Protein AF-A0A969F1L5-F1 (afdb_monomer_lite)

Structure (mmCIF, N/CA/C/O backbone):
data_AF-A0A969F1L5-F1
#
_entry.id   AF-A0A969F1L5-F1
#
loop_
_atom_site.group_PDB
_atom_site.id
_atom_site.type_symbol
_atom_site.label_atom_id
_atom_site.label_alt_id
_atom_site.label_comp_id
_atom_site.label_asym_id
_atom_site.label_entity_id
_atom_site.label_seq_id
_atom_site.pdbx_PDB_ins_code
_atom_site.Cartn_x
_atom_site.Cartn_y
_atom_site.Cartn_z
_atom_site.occupancy
_atom_site.B_iso_or_equiv
_atom_site.auth_seq_id
_atom_site.auth_comp_id
_atom_site.auth_asym_id
_atom_site.auth_atom_id
_atom_site.pdbx_PDB_model_num
ATOM 1 N N . MET A 1 1 ? -19.516 15.498 18.293 1.00 45.25 1 MET A N 1
ATOM 2 C CA . MET A 1 1 ? -18.128 15.027 18.125 1.00 45.25 1 MET A CA 1
ATOM 3 C C . MET A 1 1 ? -18.196 14.013 17.000 1.00 45.25 1 MET A C 1
ATOM 5 O O . MET A 1 1 ? -18.858 13.005 17.188 1.00 45.25 1 MET A O 1
ATOM 9 N N . ASN A 1 2 ? -17.719 14.339 15.797 1.00 54.16 2 ASN A N 1
ATOM 10 C CA . ASN A 1 2 ? -17.831 13.412 14.667 1.00 54.16 2 ASN A CA 1
ATOM 11 C C . ASN A 1 2 ? -16.766 12.328 14.851 1.00 54.16 2 ASN A C 1
ATOM 13 O O . ASN A 1 2 ? -15.586 12.603 14.645 1.00 54.16 2 ASN A O 1
ATOM 17 N N . GLU A 1 3 ? -17.162 11.136 15.290 1.00 68.88 3 GLU A N 1
ATOM 18 C CA . GLU A 1 3 ? -16.272 9.975 15.298 1.00 68.88 3 GLU A CA 1
ATOM 19 C C . GLU A 1 3 ? -16.030 9.550 13.847 1.00 68.88 3 GLU A C 1
ATOM 21 O O . GLU A 1 3 ? -16.947 9.120 13.148 1.00 68.88 3 GLU A O 1
ATOM 26 N N . GLN A 1 4 ? -14.801 9.737 13.366 1.00 78.00 4 GLN A N 1
ATOM 27 C CA . GLN A 1 4 ? -14.390 9.206 12.071 1.00 78.00 4 GLN A CA 1
ATOM 28 C C . GLN A 1 4 ? -14.261 7.685 12.181 1.00 78.00 4 GLN A C 1
ATOM 30 O O . GLN A 1 4 ? -13.605 7.169 13.084 1.00 78.00 4 GLN A O 1
ATOM 35 N N . THR A 1 5 ? -14.880 6.965 11.250 1.00 91.56 5 THR A N 1
ATOM 36 C CA . THR A 1 5 ? -14.738 5.508 11.128 1.00 91.56 5 THR A CA 1
ATOM 37 C C . THR A 1 5 ? -13.307 5.136 10.730 1.00 91.56 5 THR A C 1
ATOM 39 O O . THR A 1 5 ? -12.614 5.923 10.083 1.00 91.56 5 THR A O 1
ATOM 42 N N . HIS A 1 6 ? -12.867 3.914 11.051 1.00 91.62 6 HIS A N 1
ATOM 43 C CA . HIS A 1 6 ? -11.546 3.407 10.640 1.00 91.62 6 HIS A CA 1
ATOM 44 C C . HIS A 1 6 ? -11.307 3.564 9.130 1.00 91.62 6 HIS A C 1
ATOM 46 O O . HIS A 1 6 ? -10.286 4.111 8.722 1.00 91.62 6 HIS A O 1
ATOM 52 N N . ALA A 1 7 ? -12.299 3.214 8.303 1.00 91.50 7 ALA A N 1
ATOM 53 C CA . ALA A 1 7 ? -12.232 3.379 6.850 1.00 91.50 7 ALA A CA 1
ATOM 54 C C . ALA A 1 7 ? -12.021 4.844 6.420 1.00 91.50 7 ALA A C 1
ATOM 56 O O . ALA A 1 7 ? -11.251 5.114 5.503 1.00 91.50 7 ALA A O 1
ATOM 57 N N . GLN A 1 8 ? -12.650 5.809 7.102 1.00 91.19 8 GLN A N 1
ATOM 58 C CA . GLN A 1 8 ? -12.438 7.238 6.834 1.00 91.19 8 GLN A CA 1
ATOM 59 C C . GLN A 1 8 ? -11.037 7.702 7.246 1.00 91.19 8 GLN A C 1
ATOM 61 O O . GLN A 1 8 ? -10.435 8.511 6.541 1.00 91.19 8 GLN A O 1
ATOM 66 N N . LEU A 1 9 ? -10.505 7.194 8.361 1.00 93.06 9 LEU A N 1
ATOM 67 C CA . LEU A 1 9 ? -9.142 7.508 8.789 1.00 93.06 9 LEU A CA 1
ATOM 68 C C . LEU A 1 9 ? -8.109 6.969 7.790 1.00 93.06 9 LEU A C 1
ATOM 70 O O . LEU A 1 9 ? -7.207 7.708 7.402 1.00 93.06 9 LEU A O 1
ATOM 74 N N . VAL A 1 10 ? -8.287 5.734 7.310 1.00 94.19 10 VAL A N 1
ATOM 75 C CA . VAL A 1 10 ? -7.461 5.147 6.240 1.00 94.19 10 VAL A CA 1
ATOM 76 C C . VAL A 1 10 ? -7.570 5.974 4.957 1.00 94.19 10 VAL A C 1
ATOM 78 O O . VAL A 1 10 ? -6.549 6.359 4.389 1.00 94.19 10 VAL A O 1
ATOM 81 N N . ALA A 1 11 ? -8.788 6.322 4.529 1.00 93.06 11 ALA A N 1
ATOM 82 C CA . ALA A 1 11 ? -9.018 7.100 3.310 1.00 93.06 11 ALA A CA 1
ATOM 83 C C . ALA A 1 11 ? -8.321 8.473 3.328 1.00 93.06 11 ALA A C 1
ATOM 85 O O . ALA A 1 11 ? -7.885 8.976 2.293 1.00 93.06 11 ALA A O 1
ATOM 86 N N . ASN A 1 12 ? -8.161 9.087 4.502 1.00 93.25 12 ASN A N 1
ATOM 87 C CA . ASN A 1 12 ? -7.446 10.357 4.633 1.00 93.25 12 ASN A CA 1
ATOM 88 C C . ASN A 1 12 ? -5.935 10.238 4.387 1.00 93.25 12 ASN A C 1
ATOM 90 O O . ASN A 1 12 ? -5.311 11.233 4.025 1.00 93.25 12 ASN A O 1
ATOM 94 N N . GLN A 1 13 ? -5.360 9.044 4.537 1.00 95.12 13 GLN A N 1
ATOM 95 C CA . GLN A 1 13 ? -3.934 8.786 4.327 1.00 95.1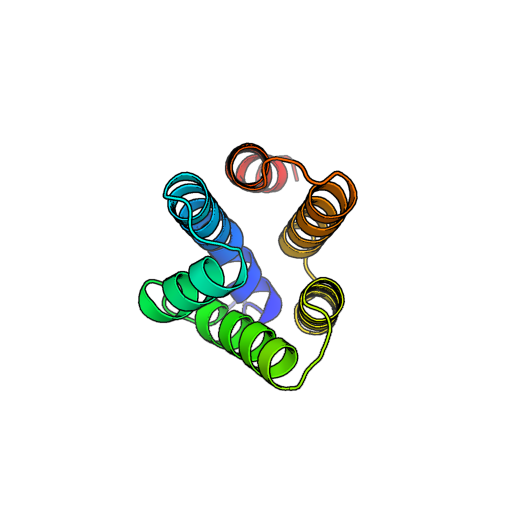2 13 GLN A CA 1
ATOM 96 C C . GLN A 1 13 ? -3.612 8.238 2.930 1.00 95.12 13 GLN A C 1
ATOM 98 O O . GLN A 1 13 ? -2.442 8.119 2.575 1.00 95.12 13 GLN A O 1
ATOM 103 N N . ILE A 1 14 ? -4.623 7.930 2.108 1.00 94.62 14 ILE A N 1
ATOM 104 C CA . ILE A 1 14 ? -4.421 7.420 0.742 1.00 94.62 14 ILE A CA 1
ATOM 105 C C . ILE A 1 14 ? -3.567 8.356 -0.128 1.00 94.62 14 ILE A C 1
ATOM 107 O O . ILE A 1 14 ? -2.685 7.849 -0.818 1.00 94.62 14 ILE A O 1
ATOM 111 N N . PRO A 1 15 ? -3.733 9.695 -0.105 1.00 93.12 15 PRO A N 1
ATOM 112 C CA . PRO A 1 15 ? -2.878 10.575 -0.903 1.00 93.12 15 PRO A CA 1
ATOM 113 C C . PRO A 1 15 ? -1.386 10.464 -0.552 1.00 93.12 15 PRO A C 1
ATOM 115 O O . PRO A 1 15 ? -0.546 10.456 -1.448 1.00 93.12 15 PRO A O 1
ATOM 118 N N . GLU A 1 16 ? -1.061 10.346 0.738 1.00 94.12 16 GLU A N 1
ATOM 119 C CA . GLU A 1 16 ? 0.314 10.157 1.217 1.00 94.12 16 GLU A CA 1
ATOM 120 C C . GLU A 1 16 ? 0.854 8.780 0.811 1.00 94.12 16 GLU A C 1
ATOM 122 O O . GLU A 1 16 ? 1.951 8.685 0.262 1.00 94.12 16 GLU A O 1
ATOM 127 N N . PHE A 1 17 ? 0.046 7.728 0.985 1.00 95.62 17 PHE A N 1
ATOM 128 C CA . PHE A 1 17 ? 0.376 6.369 0.553 1.00 95.62 17 PHE A CA 1
ATOM 129 C C . PHE A 1 17 ? 0.690 6.304 -0.944 1.00 95.62 17 PHE A C 1
ATOM 131 O O . PHE A 1 17 ? 1.726 5.775 -1.345 1.00 95.62 17 PHE A O 1
ATOM 138 N N . LEU A 1 18 ? -0.171 6.886 -1.782 1.00 93.81 18 LEU A N 1
ATOM 139 C CA . LEU A 1 18 ? 0.022 6.912 -3.228 1.00 93.81 18 LEU A CA 1
ATOM 140 C C . LEU A 1 18 ? 1.289 7.663 -3.626 1.00 93.81 18 LEU A C 1
ATOM 142 O O . LEU A 1 18 ? 2.001 7.198 -4.512 1.00 93.81 18 LEU A O 1
ATOM 146 N N . HIS A 1 19 ? 1.587 8.788 -2.972 1.00 93.25 19 HIS A N 1
ATOM 147 C CA . HIS A 1 19 ? 2.807 9.545 -3.237 1.00 93.25 19 HIS A CA 1
ATOM 148 C C . HIS A 1 19 ? 4.071 8.753 -2.877 1.00 93.25 19 HIS A C 1
ATOM 150 O O . HIS A 1 19 ? 5.046 8.745 -3.629 1.00 93.25 19 HIS A O 1
ATOM 156 N N . LEU A 1 20 ? 4.054 8.042 -1.749 1.00 95.12 20 LEU A N 1
ATOM 157 C CA . LEU A 1 20 ? 5.180 7.208 -1.353 1.00 95.12 20 LEU A CA 1
ATOM 158 C C . LEU A 1 20 ? 5.389 6.057 -2.342 1.00 95.12 20 LEU A C 1
ATOM 160 O O . LEU A 1 20 ? 6.489 5.879 -2.863 1.00 95.12 20 LEU A O 1
ATOM 164 N N . MET A 1 21 ? 4.316 5.342 -2.678 1.00 94.69 21 MET A N 1
ATOM 165 C CA . MET A 1 21 ? 4.337 4.276 -3.680 1.00 94.69 21 MET A CA 1
ATOM 166 C C . MET A 1 21 ? 4.850 4.788 -5.035 1.00 94.69 21 MET A C 1
ATOM 168 O O . MET A 1 21 ? 5.704 4.160 -5.650 1.00 94.69 21 MET A O 1
ATOM 172 N N . GLU A 1 22 ? 4.3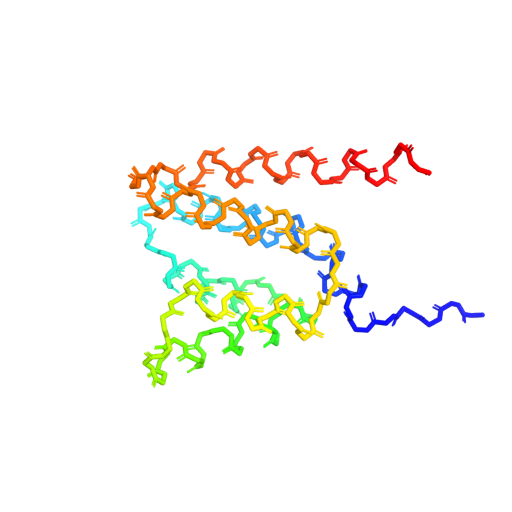92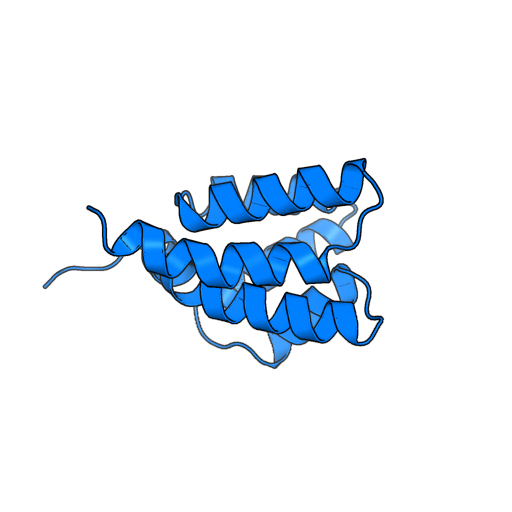 5.955 -5.482 1.00 92.50 22 GLU A N 1
ATOM 173 C CA . GLU A 1 22 ? 4.839 6.631 -6.702 1.00 92.50 22 GLU A CA 1
ATOM 174 C C . GLU A 1 22 ? 6.364 6.871 -6.714 1.00 92.50 22 GLU A C 1
ATOM 176 O O . GLU A 1 22 ? 7.048 6.526 -7.685 1.00 92.50 22 GLU A O 1
ATOM 181 N N . VAL A 1 23 ? 6.914 7.450 -5.641 1.00 94.31 23 VAL A N 1
ATOM 182 C CA . VAL A 1 23 ? 8.353 7.736 -5.518 1.00 94.31 23 VAL A CA 1
ATOM 183 C C . VAL A 1 23 ? 9.168 6.442 -5.446 1.00 94.31 23 VAL A C 1
ATOM 185 O O . VAL A 1 23 ? 10.188 6.319 -6.134 1.00 94.31 23 VAL A O 1
ATOM 188 N N . SER A 1 24 ? 8.715 5.454 -4.673 1.00 94.88 24 SER A N 1
ATOM 189 C CA . SER A 1 24 ? 9.379 4.155 -4.556 1.00 94.88 24 SER A CA 1
ATOM 190 C C . SER A 1 24 ? 9.389 3.396 -5.887 1.00 94.88 24 SER A C 1
ATOM 192 O O . SER A 1 24 ? 10.445 2.935 -6.322 1.00 94.88 24 SER A O 1
ATOM 194 N N . LEU A 1 25 ? 8.263 3.346 -6.601 1.00 92.56 25 LEU A N 1
ATOM 195 C CA . LEU A 1 25 ? 8.173 2.694 -7.910 1.00 92.56 25 LEU A CA 1
ATOM 196 C C . LEU A 1 25 ? 9.102 3.361 -8.936 1.00 92.56 25 LEU A C 1
ATOM 198 O O . LEU A 1 25 ? 9.810 2.672 -9.669 1.00 92.56 25 LEU A O 1
ATOM 202 N N . ARG A 1 26 ? 9.185 4.701 -8.956 1.00 91.69 26 ARG A N 1
ATOM 203 C CA . ARG A 1 26 ? 10.154 5.424 -9.806 1.00 91.69 26 ARG A CA 1
ATOM 204 C C . ARG A 1 26 ? 11.609 5.131 -9.469 1.00 91.69 26 ARG A C 1
ATOM 206 O O . ARG A 1 26 ? 12.464 5.240 -10.342 1.00 91.69 26 ARG A O 1
ATOM 213 N N . SER A 1 27 ? 11.882 4.774 -8.220 1.00 95.00 27 SER A N 1
ATOM 214 C CA . SER A 1 27 ? 13.221 4.410 -7.755 1.00 95.00 27 SER A CA 1
ATOM 215 C C . SER A 1 27 ? 13.607 2.978 -8.156 1.00 95.00 27 SER A C 1
ATOM 217 O O . SER A 1 27 ? 14.703 2.528 -7.836 1.00 95.00 27 SER A O 1
ATOM 219 N N . GLY A 1 28 ? 12.724 2.268 -8.872 1.00 90.88 28 GLY A N 1
ATOM 220 C CA . GLY A 1 28 ? 12.953 0.924 -9.401 1.00 90.88 28 GLY A CA 1
ATOM 221 C C . GLY A 1 28 ? 12.516 -0.203 -8.466 1.00 90.88 28 GLY A C 1
ATOM 222 O O . GLY A 1 28 ? 12.754 -1.369 -8.779 1.00 90.88 28 GLY A O 1
ATOM 223 N N . TYR A 1 29 ? 11.877 0.114 -7.336 1.00 94.00 29 TYR A N 1
ATOM 224 C CA . TYR A 1 29 ? 11.315 -0.897 -6.444 1.00 94.00 29 TYR A CA 1
ATOM 225 C C . TYR A 1 29 ? 10.067 -1.537 -7.058 1.00 94.00 29 TYR A C 1
ATOM 227 O O . TYR A 1 29 ? 9.286 -0.881 -7.746 1.00 94.00 29 TYR A O 1
ATOM 235 N N . ASN A 1 30 ? 9.849 -2.821 -6.778 1.00 90.31 30 ASN A N 1
ATOM 236 C CA . ASN A 1 30 ? 8.590 -3.483 -7.122 1.00 90.31 30 ASN A CA 1
ATOM 237 C C . ASN A 1 30 ? 7.485 -3.152 -6.102 1.00 90.31 30 ASN A C 1
ATOM 239 O O . ASN A 1 30 ? 7.758 -2.610 -5.031 1.00 90.31 30 ASN A O 1
ATOM 243 N N . VAL A 1 31 ? 6.232 -3.504 -6.411 1.00 91.00 31 VAL A N 1
ATOM 244 C CA . VAL A 1 31 ? 5.071 -3.163 -5.567 1.00 91.00 31 VAL A CA 1
ATOM 245 C C . VAL A 1 31 ? 5.233 -3.672 -4.132 1.00 91.00 31 VAL A C 1
ATOM 247 O O . VAL A 1 31 ? 5.027 -2.903 -3.200 1.00 91.00 31 VAL A O 1
ATOM 250 N N . SER A 1 32 ? 5.671 -4.917 -3.932 1.00 92.25 32 SER A N 1
ATOM 251 C CA . SER A 1 32 ? 5.873 -5.480 -2.589 1.00 92.25 32 SER A CA 1
ATOM 252 C C . SER A 1 32 ? 6.922 -4.708 -1.785 1.00 92.25 32 SER A C 1
ATOM 254 O O . SER A 1 32 ? 6.696 -4.403 -0.619 1.00 92.25 32 SER A O 1
ATOM 256 N N . GLN A 1 33 ? 8.041 -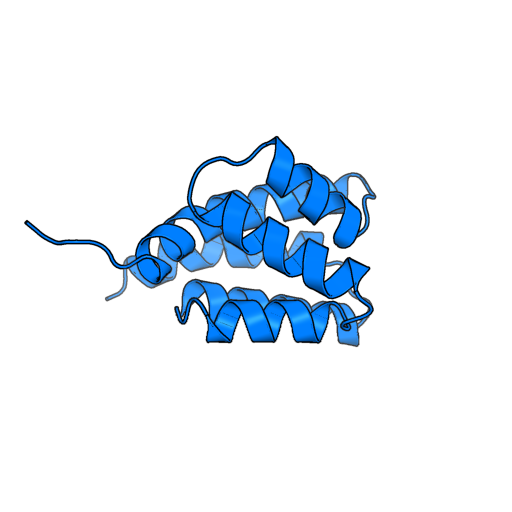4.328 -2.408 1.00 94.94 33 GLN A N 1
ATOM 257 C CA . GLN A 1 33 ? 9.067 -3.494 -1.770 1.00 94.94 33 GLN A CA 1
ATOM 258 C C . GLN A 1 33 ? 8.541 -2.092 -1.441 1.00 94.94 33 GLN A C 1
ATOM 260 O O . GLN A 1 33 ? 8.844 -1.557 -0.378 1.00 94.94 33 GLN A O 1
ATOM 265 N N . CYS A 1 34 ? 7.724 -1.504 -2.318 1.00 95.56 34 CYS A N 1
ATOM 266 C CA . CYS A 1 34 ? 7.090 -0.211 -2.061 1.00 95.56 34 CYS A CA 1
ATOM 267 C C . CYS A 1 34 ? 6.125 -0.285 -0.868 1.00 95.56 34 CYS A C 1
ATOM 269 O O . CYS A 1 34 ? 6.138 0.602 -0.020 1.00 95.56 34 CYS A O 1
ATOM 271 N N . LEU A 1 35 ? 5.349 -1.367 -0.746 1.00 96.25 35 LEU A N 1
ATOM 272 C CA . LEU A 1 35 ? 4.485 -1.600 0.414 1.00 96.25 35 LEU A CA 1
ATOM 273 C C . LEU A 1 35 ? 5.305 -1.762 1.705 1.00 96.25 35 LEU A C 1
ATOM 275 O O . LEU A 1 35 ? 4.917 -1.245 2.748 1.00 96.25 35 LEU A O 1
ATOM 279 N N . GLU A 1 36 ? 6.460 -2.433 1.655 1.00 96.69 36 GLU A N 1
ATOM 280 C CA . GLU A 1 36 ? 7.364 -2.528 2.810 1.00 96.69 36 GLU A CA 1
ATOM 281 C C . GLU A 1 36 ? 7.939 -1.170 3.227 1.00 96.69 36 GLU A C 1
ATOM 283 O O . GLU A 1 36 ? 8.084 -0.916 4.423 1.00 96.69 36 GLU A O 1
ATOM 288 N N . ILE A 1 37 ? 8.251 -0.298 2.264 1.00 97.31 37 ILE A N 1
ATOM 289 C CA . ILE A 1 37 ? 8.646 1.092 2.527 1.00 97.31 37 ILE A CA 1
ATOM 290 C C . ILE A 1 37 ? 7.477 1.847 3.169 1.00 97.31 37 ILE A C 1
ATOM 292 O O . ILE A 1 37 ? 7.664 2.483 4.201 1.00 97.31 37 ILE A O 1
ATOM 296 N N . ALA A 1 38 ? 6.258 1.703 2.642 1.00 96.56 38 ALA A N 1
ATOM 297 C CA . ALA A 1 38 ? 5.068 2.329 3.213 1.00 96.56 38 ALA A CA 1
ATOM 298 C C . ALA A 1 38 ? 4.809 1.923 4.667 1.00 96.56 38 ALA A C 1
ATOM 300 O O . ALA A 1 38 ? 4.490 2.776 5.488 1.00 96.56 38 ALA A O 1
ATOM 301 N N . VAL A 1 39 ? 5.030 0.659 5.032 1.00 96.75 39 VAL A N 1
ATOM 302 C CA . VAL A 1 39 ? 4.921 0.229 6.436 1.00 96.75 39 VAL A CA 1
ATOM 303 C C . VAL A 1 39 ? 5.957 0.897 7.345 1.00 96.75 39 VAL A C 1
ATOM 305 O O . VAL A 1 39 ? 5.678 1.100 8.525 1.00 96.75 39 VAL A O 1
ATOM 308 N N . LYS A 1 40 ? 7.153 1.201 6.830 1.00 96.06 40 LYS A N 1
ATOM 309 C CA . LYS A 1 40 ? 8.241 1.806 7.612 1.00 96.06 40 LYS A CA 1
ATOM 310 C C . LYS A 1 40 ? 8.099 3.319 7.748 1.00 96.06 40 LYS A C 1
ATOM 312 O O . LYS A 1 40 ? 8.371 3.844 8.824 1.00 96.06 40 LYS A O 1
ATOM 317 N N . ASP A 1 41 ? 7.688 3.985 6.674 1.00 95.38 41 ASP A N 1
ATOM 318 C CA . ASP A 1 41 ? 7.752 5.444 6.567 1.00 95.38 41 ASP A CA 1
ATOM 319 C C . ASP A 1 41 ? 6.407 6.118 6.871 1.00 95.38 41 ASP A C 1
ATOM 321 O O . ASP A 1 41 ? 6.379 7.291 7.241 1.00 95.38 41 ASP A O 1
ATOM 325 N N . MET A 1 42 ? 5.292 5.388 6.765 1.00 94.94 42 MET A N 1
ATOM 326 C CA . MET A 1 42 ? 3.981 5.886 7.178 1.00 94.94 42 MET A CA 1
ATOM 327 C C . MET A 1 42 ? 3.677 5.539 8.635 1.00 94.94 42 MET A C 1
ATOM 329 O O . MET A 1 42 ? 4.197 4.583 9.213 1.00 94.94 42 MET A O 1
ATOM 333 N N . SER A 1 43 ? 2.758 6.299 9.223 1.00 92.81 43 SER A N 1
ATOM 334 C CA . SER A 1 43 ? 2.224 6.049 10.562 1.00 92.81 43 SER A CA 1
ATOM 335 C C . SER A 1 43 ? 0.696 6.027 10.544 1.00 92.81 43 SER A C 1
ATOM 337 O O . SER A 1 43 ? 0.076 6.441 9.568 1.00 92.81 43 SER A O 1
ATOM 339 N N . GLY A 1 44 ? 0.070 5.566 11.627 1.00 94.00 44 GLY A N 1
ATOM 340 C CA . GLY A 1 44 ? -1.388 5.574 11.761 1.00 94.00 44 GLY A CA 1
ATOM 341 C C . GLY A 1 44 ? -2.089 4.382 11.090 1.00 94.00 44 GLY A C 1
ATOM 342 O O . GLY A 1 44 ? -1.456 3.357 10.827 1.00 94.00 44 GLY A O 1
ATOM 343 N N . PRO A 1 45 ? -3.413 4.474 10.864 1.00 94.56 45 PRO A N 1
ATOM 344 C CA . PRO A 1 45 ? -4.230 3.334 10.438 1.00 94.56 45 PRO A CA 1
ATOM 345 C C . PRO A 1 45 ? -3.851 2.771 9.062 1.00 94.56 45 PRO A C 1
ATOM 347 O O . PRO A 1 45 ? -4.037 1.578 8.832 1.00 94.56 45 PRO A O 1
ATOM 350 N N . MET A 1 46 ? -3.260 3.580 8.175 1.00 95.69 46 MET A N 1
ATOM 351 C CA . MET A 1 46 ? -2.716 3.108 6.898 1.00 95.69 46 MET A CA 1
ATOM 352 C C . MET A 1 46 ? -1.665 2.007 7.084 1.00 95.69 46 MET A C 1
ATOM 354 O O . MET A 1 46 ? -1.714 0.987 6.400 1.00 95.69 46 MET A O 1
ATOM 358 N N . THR A 1 47 ? -0.744 2.171 8.040 1.00 96.62 47 THR A N 1
ATOM 359 C CA . THR A 1 47 ? 0.324 1.196 8.305 1.00 96.62 47 THR A CA 1
ATOM 360 C C . THR A 1 47 ? -0.251 -0.180 8.636 1.00 96.62 47 THR A C 1
ATOM 362 O O . THR A 1 47 ? 0.248 -1.188 8.139 1.00 96.62 47 THR A O 1
ATOM 365 N N . THR A 1 48 ? -1.325 -0.235 9.430 1.00 96.06 48 THR A N 1
ATOM 366 C CA . THR A 1 48 ? -2.001 -1.490 9.788 1.00 96.06 48 THR A CA 1
ATOM 367 C C . THR A 1 48 ? -2.592 -2.182 8.565 1.00 96.06 48 THR A C 1
ATOM 369 O O . THR A 1 48 ? -2.381 -3.379 8.379 1.00 96.06 48 THR A O 1
ATOM 372 N N . GLU A 1 49 ? -3.287 -1.450 7.697 1.00 97.31 49 GLU A N 1
ATOM 373 C CA . GLU A 1 49 ? -3.890 -2.059 6.511 1.00 97.31 49 GLU A CA 1
ATOM 374 C C . GLU A 1 49 ? -2.845 -2.529 5.491 1.00 97.31 49 GLU A C 1
ATOM 376 O O . GLU A 1 49 ? -2.961 -3.632 4.955 1.00 97.31 49 GLU A O 1
ATOM 381 N N . VAL A 1 50 ? -1.777 -1.756 5.274 1.00 97.19 50 VAL A N 1
ATOM 382 C CA . VAL A 1 50 ? -0.678 -2.157 4.379 1.00 97.19 50 VAL A CA 1
ATOM 383 C C . VAL A 1 50 ? 0.061 -3.386 4.929 1.00 97.19 50 VAL A C 1
ATOM 385 O O . VAL A 1 50 ? 0.441 -4.276 4.165 1.00 97.19 50 VAL A O 1
ATOM 388 N N . GLN A 1 51 ? 0.221 -3.495 6.254 1.00 97.56 51 GLN A N 1
ATOM 389 C CA . GLN A 1 51 ? 0.759 -4.704 6.888 1.00 97.56 51 GLN A CA 1
ATOM 390 C C . GLN A 1 51 ? -0.113 -5.935 6.622 1.00 97.56 51 GLN A C 1
ATOM 392 O O . GLN A 1 51 ? 0.435 -7.007 6.369 1.00 97.56 51 GLN A O 1
ATOM 397 N N . LEU A 1 52 ? -1.443 -5.794 6.643 1.00 97.69 52 LEU A N 1
ATOM 398 C CA . LEU A 1 52 ? -2.359 -6.889 6.314 1.00 97.69 52 LEU A CA 1
ATOM 399 C C . LEU A 1 52 ? -2.226 -7.312 4.847 1.00 97.69 52 LEU A C 1
ATOM 401 O O . LEU A 1 52 ? -2.114 -8.505 4.580 1.00 97.69 52 LEU A O 1
ATOM 405 N N . VAL A 1 53 ? -2.137 -6.360 3.912 1.00 97.69 53 VAL A N 1
ATOM 406 C CA . VAL A 1 53 ? -1.886 -6.660 2.488 1.00 97.69 53 VAL A CA 1
ATOM 407 C C . VAL A 1 53 ? -0.582 -7.444 2.313 1.00 97.69 53 VAL A C 1
ATOM 409 O O . VAL A 1 53 ? -0.550 -8.465 1.626 1.00 97.69 53 VAL A O 1
ATOM 412 N N . LEU A 1 54 ? 0.499 -7.017 2.975 1.00 96.88 54 LEU A N 1
ATOM 413 C CA . LEU A 1 54 ? 1.776 -7.733 2.943 1.00 96.88 54 LEU A CA 1
ATOM 414 C C . LEU A 1 54 ? 1.690 -9.121 3.585 1.00 96.88 54 LEU A C 1
ATOM 416 O O . LEU A 1 54 ? 2.326 -10.054 3.096 1.00 96.88 54 LEU A O 1
ATOM 420 N N . ALA A 1 55 ? 0.948 -9.265 4.682 1.00 97.50 55 ALA A N 1
ATOM 421 C CA . ALA A 1 55 ? 0.764 -10.544 5.355 1.00 97.50 55 ALA A CA 1
ATOM 422 C C . ALA A 1 55 ? 0.008 -11.539 4.462 1.00 97.50 55 ALA A C 1
ATOM 424 O O . ALA A 1 55 ? 0.443 -12.681 4.326 1.00 97.50 55 ALA A O 1
ATOM 425 N N . GLU A 1 56 ? -1.060 -11.093 3.800 1.00 97.94 56 GLU A N 1
ATOM 426 C CA . GLU A 1 56 ? -1.804 -11.889 2.822 1.00 97.94 56 GLU A CA 1
ATOM 427 C C . GLU A 1 56 ? -0.906 -12.302 1.648 1.00 97.94 56 GLU A C 1
ATOM 429 O O . GLU A 1 56 ? -0.828 -13.487 1.315 1.00 97.94 56 GLU A O 1
ATOM 434 N N . ALA A 1 57 ? -0.146 -11.360 1.079 1.00 94.00 57 ALA A N 1
ATOM 435 C CA . ALA A 1 57 ? 0.784 -11.650 -0.010 1.00 94.00 57 ALA A CA 1
ATOM 436 C C . ALA A 1 57 ? 1.856 -12.679 0.397 1.00 94.00 57 ALA A C 1
ATOM 438 O O . ALA A 1 57 ? 2.149 -13.615 -0.346 1.00 94.00 57 ALA A O 1
ATOM 439 N N . LYS A 1 58 ? 2.407 -12.558 1.613 1.00 94.12 58 LYS A N 1
ATOM 440 C CA . LYS A 1 58 ? 3.364 -13.525 2.181 1.00 94.12 58 LYS A CA 1
ATOM 441 C C . LYS A 1 58 ? 2.739 -14.897 2.438 1.00 94.12 58 LYS A C 1
ATOM 443 O O . LYS A 1 58 ? 3.446 -15.898 2.367 1.00 94.12 58 LYS A O 1
ATOM 448 N N . ALA A 1 59 ? 1.436 -14.949 2.704 1.00 97.12 59 ALA A N 1
ATOM 449 C CA . ALA A 1 59 ? 0.672 -16.187 2.827 1.00 97.12 59 ALA A CA 1
ATOM 450 C C . ALA A 1 59 ? 0.308 -16.819 1.467 1.00 97.12 59 ALA A C 1
ATOM 452 O O . ALA A 1 59 ? -0.331 -17.869 1.436 1.00 97.12 59 ALA A O 1
ATOM 453 N N . GLY A 1 60 ? 0.721 -16.213 0.347 1.00 95.69 60 GLY A N 1
ATOM 454 C CA . GLY A 1 60 ? 0.482 -16.720 -1.005 1.00 95.69 60 GLY A CA 1
ATOM 455 C C . GLY A 1 60 ? -0.787 -16.184 -1.667 1.00 95.69 60 GLY A C 1
ATOM 456 O O . GLY A 1 60 ? -1.119 -16.621 -2.768 1.00 95.69 60 GLY A O 1
ATOM 457 N N . VAL A 1 61 ? -1.492 -15.238 -1.039 1.00 96.94 61 VAL A N 1
ATOM 458 C CA . VAL A 1 61 ? -2.622 -14.552 -1.677 1.00 96.94 61 VAL A CA 1
ATOM 459 C C . VAL A 1 61 ? -2.083 -13.680 -2.821 1.00 96.94 61 VAL A C 1
ATOM 461 O O . VAL A 1 61 ? -1.127 -12.929 -2.611 1.00 96.94 61 VAL A O 1
ATOM 464 N N . PRO A 1 62 ? -2.663 -13.744 -4.034 1.00 94.12 62 PRO A N 1
ATOM 465 C CA . PRO A 1 62 ? -2.276 -12.855 -5.122 1.00 94.12 62 PRO A CA 1
ATOM 466 C C . PRO A 1 62 ? -2.392 -11.387 -4.708 1.00 94.12 62 PRO A C 1
ATOM 468 O O . PRO A 1 62 ? -3.369 -10.988 -4.082 1.00 94.12 62 PRO A O 1
ATOM 471 N N . LEU A 1 63 ? -1.417 -10.563 -5.088 1.00 92.06 63 LEU A N 1
ATOM 472 C CA . LEU A 1 63 ? -1.344 -9.180 -4.614 1.00 92.06 63 LEU A CA 1
ATOM 473 C C . LEU A 1 63 ? -2.587 -8.347 -4.980 1.00 92.06 63 LEU A C 1
ATOM 475 O O . LEU A 1 63 ? -3.059 -7.571 -4.157 1.00 92.06 63 LEU A O 1
ATOM 479 N N . LEU A 1 64 ? -3.147 -8.553 -6.177 1.00 92.88 64 LEU A N 1
ATOM 480 C CA . LEU A 1 64 ? -4.407 -7.925 -6.597 1.00 92.88 64 LEU A CA 1
ATOM 481 C C . LEU A 1 64 ? -5.570 -8.303 -5.667 1.00 92.88 64 LEU A C 1
ATOM 483 O O . LEU A 1 64 ? -6.257 -7.425 -5.156 1.00 92.88 64 LEU A O 1
ATOM 487 N N . GLN A 1 65 ? -5.697 -9.591 -5.339 1.00 96.31 65 GLN A N 1
ATOM 488 C CA . GLN A 1 65 ? -6.695 -10.073 -4.383 1.00 96.31 65 GLN A CA 1
ATOM 489 C C . GLN A 1 65 ? -6.481 -9.482 -2.980 1.00 96.31 65 GLN A C 1
ATOM 491 O O . GLN A 1 65 ? -7.448 -9.203 -2.276 1.00 96.31 65 GLN A O 1
ATOM 496 N N . ALA A 1 66 ? -5.232 -9.269 -2.560 1.00 97.38 66 ALA A N 1
ATOM 497 C CA . ALA A 1 66 ? -4.944 -8.658 -1.265 1.00 97.38 66 ALA A CA 1
ATOM 498 C C . ALA A 1 66 ? -5.392 -7.183 -1.198 1.00 97.38 66 ALA A C 1
ATOM 500 O O . ALA A 1 66 ? -5.881 -6.722 -0.163 1.00 97.38 66 ALA A O 1
ATOM 501 N N . PHE A 1 67 ? -5.293 -6.449 -2.311 1.00 96.62 67 PHE A N 1
ATOM 502 C CA . PHE A 1 67 ? -5.866 -5.107 -2.431 1.00 96.62 67 PHE A CA 1
ATOM 503 C C . PHE A 1 67 ? -7.403 -5.124 -2.408 1.00 96.62 67 PHE A C 1
ATOM 505 O O . PHE A 1 67 ? -8.003 -4.288 -1.732 1.00 96.62 67 PHE A O 1
ATOM 512 N N . ASP A 1 68 ? -8.046 -6.105 -3.046 1.00 97.62 68 ASP A N 1
ATOM 513 C CA . ASP A 1 68 ? -9.510 -6.266 -2.998 1.00 97.62 68 ASP A CA 1
ATOM 514 C C . ASP A 1 68 ? -10.008 -6.583 -1.579 1.00 97.62 68 ASP A C 1
ATOM 516 O O . ASP A 1 68 ? -11.029 -6.060 -1.112 1.00 97.62 68 ASP A O 1
ATOM 520 N N . ASN A 1 69 ? -9.255 -7.405 -0.845 1.00 98.00 69 ASN A N 1
ATOM 521 C CA . ASN A 1 69 ? -9.536 -7.703 0.556 1.00 98.00 69 ASN A CA 1
ATOM 522 C C . ASN A 1 69 ? -9.398 -6.448 1.428 1.00 98.00 69 ASN A C 1
ATOM 524 O O . ASN A 1 69 ? -10.212 -6.227 2.327 1.00 98.00 69 ASN A O 1
ATOM 528 N N . TRP A 1 70 ? -8.404 -5.599 1.153 1.00 97.69 70 TRP A N 1
ATOM 529 C CA . TRP A 1 70 ? -8.267 -4.309 1.826 1.00 97.69 70 TRP A CA 1
ATOM 530 C C . TRP A 1 70 ? -9.460 -3.391 1.541 1.00 97.69 70 TRP A C 1
ATOM 532 O O . TRP A 1 70 ? -10.057 -2.871 2.487 1.00 97.69 70 TRP A O 1
ATOM 542 N N . LEU A 1 71 ? -9.883 -3.263 0.281 1.00 97.25 71 LEU A N 1
ATOM 543 C CA . LEU A 1 71 ? -11.077 -2.494 -0.079 1.00 97.25 71 LEU A CA 1
ATOM 544 C C . LEU A 1 71 ? -12.331 -2.997 0.648 1.00 97.25 71 LEU A C 1
ATOM 546 O O . LEU A 1 71 ? -13.114 -2.198 1.158 1.00 97.25 71 LEU A O 1
ATOM 550 N N . SER A 1 72 ? -12.483 -4.316 0.767 1.00 97.00 72 SER A N 1
ATOM 551 C CA . SER A 1 72 ? -13.606 -4.934 1.479 1.00 97.00 72 SER A CA 1
ATOM 552 C C . SER A 1 72 ? -13.617 -4.608 2.979 1.00 97.00 72 SER A C 1
ATOM 554 O O . SER A 1 72 ? -14.688 -4.449 3.565 1.00 97.00 72 SER A O 1
ATOM 556 N N . ARG A 1 73 ? -12.442 -4.482 3.617 1.00 95.62 73 ARG A N 1
ATOM 557 C CA . ARG A 1 73 ? -12.315 -4.088 5.034 1.00 95.62 73 ARG A CA 1
ATOM 558 C C . ARG A 1 73 ? -12.520 -2.590 5.257 1.00 95.62 73 ARG A C 1
ATOM 560 O O . ARG A 1 73 ? -13.102 -2.197 6.266 1.00 95.62 73 ARG A O 1
ATOM 567 N N . CYS A 1 74 ? -12.024 -1.764 4.337 1.00 95.69 74 CYS A N 1
ATOM 568 C CA . CYS A 1 74 ? -12.013 -0.306 4.448 1.00 95.69 74 CYS A CA 1
ATOM 569 C C . CYS A 1 74 ? -12.712 0.364 3.251 1.00 95.69 74 CYS A C 1
ATOM 571 O O . CYS A 1 74 ? -12.069 1.122 2.517 1.00 95.69 74 CYS A O 1
ATOM 573 N N . PRO A 1 75 ? -14.022 0.131 3.043 1.00 93.75 75 PRO A N 1
ATOM 574 C CA . PRO A 1 75 ? -14.715 0.629 1.863 1.00 93.75 75 PRO A CA 1
ATOM 575 C C . PRO A 1 75 ? -14.699 2.160 1.832 1.00 93.75 75 PRO A C 1
ATOM 577 O O . PRO A 1 75 ? -15.227 2.833 2.720 1.00 93.75 75 PRO A O 1
ATOM 580 N N . SER A 1 76 ? -14.079 2.718 0.793 1.00 93.62 76 SER A N 1
ATOM 581 C CA . SER A 1 76 ? -14.054 4.154 0.522 1.00 93.62 76 SER A CA 1
ATOM 582 C C . SER A 1 76 ? -13.824 4.405 -0.965 1.00 93.62 76 SER A C 1
ATOM 584 O O . SER A 1 76 ? -13.135 3.628 -1.622 1.00 93.62 76 SER A O 1
ATOM 586 N N . LEU A 1 77 ? -14.372 5.506 -1.486 1.00 90.44 77 LEU A N 1
ATOM 587 C CA . LEU A 1 77 ? -14.204 5.884 -2.894 1.00 90.44 77 LEU A CA 1
ATOM 588 C C . LEU A 1 77 ? -12.724 6.048 -3.273 1.00 90.44 77 LEU A C 1
ATOM 590 O O . LEU A 1 77 ? -12.300 5.617 -4.338 1.00 90.44 77 LEU A O 1
ATOM 594 N N . ASP A 1 78 ? -11.928 6.646 -2.386 1.00 91.06 78 ASP A N 1
ATOM 595 C CA . ASP A 1 78 ? -10.497 6.848 -2.615 1.00 91.06 78 ASP A CA 1
ATOM 596 C C . ASP A 1 78 ? -9.741 5.516 -2.747 1.00 91.06 78 ASP A C 1
ATOM 598 O O . ASP A 1 78 ? -8.854 5.386 -3.596 1.00 91.06 78 ASP A O 1
ATOM 602 N N . LEU A 1 79 ? -10.090 4.527 -1.914 1.00 94.06 79 LEU A N 1
ATOM 603 C CA . LEU A 1 79 ? -9.473 3.204 -1.964 1.00 94.06 79 LEU A CA 1
ATOM 604 C C . LEU A 1 79 ? -9.943 2.422 -3.186 1.00 94.06 79 LEU A C 1
ATOM 606 O O . LEU A 1 79 ? -9.114 1.810 -3.844 1.00 94.06 79 LEU A O 1
ATOM 610 N N . ASP A 1 80 ? -11.226 2.500 -3.529 1.00 94.06 80 ASP A N 1
ATOM 611 C CA . ASP A 1 80 ? -11.793 1.859 -4.720 1.00 94.06 80 ASP A CA 1
ATOM 612 C C . ASP A 1 80 ? -11.076 2.321 -5.999 1.00 94.06 80 ASP A C 1
ATOM 614 O O . ASP A 1 80 ? -10.538 1.513 -6.755 1.00 94.06 80 ASP A O 1
ATOM 618 N N . LEU A 1 81 ? -10.925 3.639 -6.172 1.00 91.44 81 LEU A N 1
ATOM 619 C CA . LEU A 1 81 ? -10.182 4.222 -7.295 1.00 91.44 81 LEU A CA 1
ATOM 620 C C . LEU A 1 81 ? -8.701 3.813 -7.304 1.00 91.44 81 LEU A C 1
ATOM 622 O O . LEU A 1 81 ? -8.109 3.605 -8.368 1.00 91.44 81 LEU A O 1
ATOM 626 N N . THR A 1 82 ? -8.095 3.702 -6.120 1.00 91.56 82 THR A N 1
ATOM 627 C CA . THR A 1 82 ? -6.704 3.258 -5.969 1.00 91.56 82 THR A CA 1
ATOM 628 C C . THR A 1 82 ? -6.544 1.804 -6.404 1.00 91.56 82 THR A C 1
ATOM 630 O O . THR A 1 82 ? -5.673 1.509 -7.222 1.00 91.56 82 THR A O 1
ATOM 633 N N . VAL A 1 83 ? -7.397 0.907 -5.904 1.00 93.88 83 VAL A N 1
ATOM 634 C CA . VAL A 1 83 ? -7.373 -0.522 -6.238 1.00 93.88 83 VAL A CA 1
ATOM 635 C C . VAL A 1 83 ? -7.647 -0.725 -7.725 1.00 93.88 83 VAL A C 1
ATOM 637 O O . VAL A 1 83 ? -6.844 -1.375 -8.390 1.00 93.88 83 VAL A O 1
ATOM 640 N N . ALA A 1 84 ? -8.674 -0.085 -8.288 1.00 90.81 84 ALA A N 1
ATOM 641 C CA . ALA A 1 84 ? -8.959 -0.150 -9.722 1.00 90.81 84 ALA A CA 1
ATOM 642 C C . ALA A 1 84 ? -7.740 0.253 -10.574 1.00 90.81 84 ALA A C 1
ATOM 644 O O . ALA A 1 84 ? -7.360 -0.457 -11.504 1.00 90.81 84 ALA A O 1
ATOM 645 N N . THR A 1 85 ? -7.050 1.336 -10.199 1.00 88.69 85 THR A N 1
ATOM 646 C CA . THR A 1 85 ? -5.831 1.775 -10.898 1.00 88.69 85 THR A CA 1
ATOM 647 C C . THR A 1 85 ? -4.705 0.738 -10.813 1.00 88.69 85 THR A C 1
ATOM 649 O O . THR A 1 85 ? -3.954 0.560 -11.774 1.00 88.69 85 THR A O 1
ATOM 652 N N . ILE A 1 86 ? -4.557 0.058 -9.673 1.00 89.06 86 ILE A N 1
ATOM 653 C CA . ILE A 1 86 ? -3.559 -1.005 -9.498 1.00 89.06 86 ILE A CA 1
ATOM 654 C C . ILE A 1 86 ? -3.850 -2.171 -10.441 1.00 89.06 86 ILE A C 1
ATOM 656 O O . ILE A 1 86 ? -2.943 -2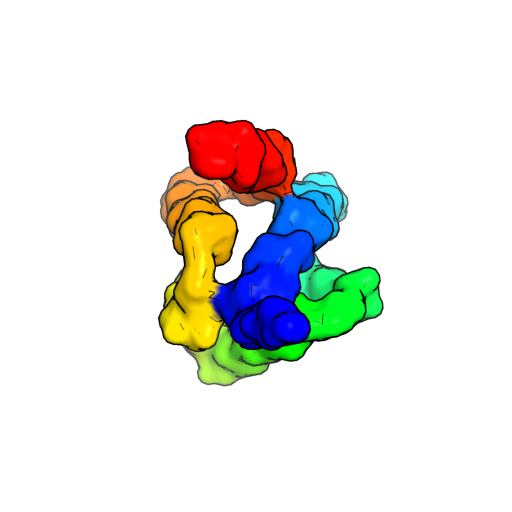.592 -11.160 1.00 89.06 86 ILE A O 1
ATOM 660 N N . HIS A 1 87 ? -5.096 -2.654 -10.464 1.00 88.88 87 HIS A N 1
ATOM 661 C CA . HIS A 1 87 ? -5.531 -3.726 -11.366 1.00 88.88 87 HIS A CA 1
ATOM 662 C C . HIS A 1 87 ? -5.240 -3.363 -12.824 1.00 88.88 87 HIS A C 1
ATOM 664 O O . HIS A 1 87 ? -4.487 -4.078 -13.488 1.00 88.88 87 HIS A O 1
ATOM 670 N N . GLU A 1 88 ? -5.706 -2.196 -13.281 1.00 86.38 88 GLU A N 1
ATOM 671 C CA . GLU A 1 88 ? -5.492 -1.722 -14.656 1.00 86.38 88 GLU A CA 1
ATOM 672 C C . GLU A 1 88 ? -4.008 -1.700 -15.055 1.00 86.38 88 GLU A C 1
ATOM 674 O O . GLU A 1 88 ? -3.642 -2.054 -16.178 1.00 86.38 88 GLU A O 1
ATOM 679 N N . GLN A 1 89 ? -3.122 -1.260 -14.156 1.00 82.12 89 GLN A N 1
ATOM 680 C CA . GLN A 1 89 ? -1.698 -1.164 -14.474 1.00 82.12 89 GLN A CA 1
ATOM 681 C C . GLN A 1 89 ? -0.972 -2.504 -14.429 1.00 82.12 89 GLN A C 1
ATOM 683 O O . GLN A 1 89 ? -0.063 -2.721 -15.234 1.00 82.12 89 GLN A O 1
ATOM 688 N N . MET A 1 90 ? -1.354 -3.393 -13.513 1.00 82.81 90 MET A N 1
ATOM 689 C CA . MET A 1 90 ? -0.748 -4.718 -13.418 1.00 82.81 90 MET A CA 1
ATOM 690 C C . MET A 1 90 ? -1.160 -5.613 -14.592 1.00 82.81 90 MET A C 1
ATOM 692 O O . MET A 1 90 ? -0.314 -6.345 -15.101 1.00 82.81 90 MET A O 1
ATOM 696 N N . GLU A 1 91 ? -2.399 -5.507 -15.079 1.00 82.50 91 GLU A N 1
ATOM 697 C CA . GLU A 1 91 ? -2.863 -6.225 -16.275 1.00 82.50 91 GLU A CA 1
ATOM 698 C C . GLU A 1 91 ? -2.177 -5.737 -17.556 1.00 82.50 91 GLU A C 1
ATOM 700 O O . GLU A 1 91 ? -1.758 -6.538 -18.391 1.00 82.50 91 GLU A O 1
ATOM 705 N N . ALA A 1 92 ? -2.017 -4.418 -17.706 1.00 76.56 92 ALA A N 1
ATOM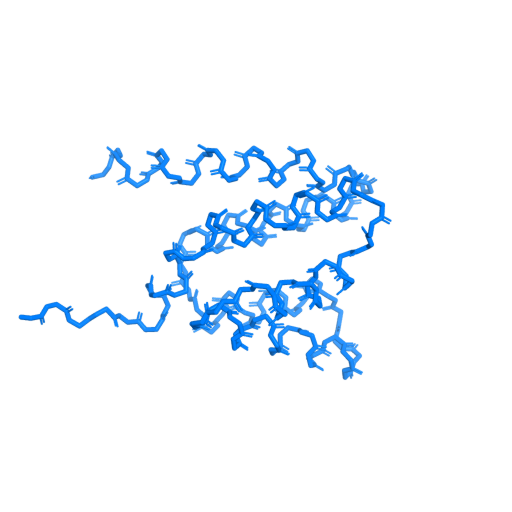 706 C CA . ALA A 1 92 ? -1.391 -3.826 -18.885 1.00 76.56 92 ALA A CA 1
ATOM 707 C C . ALA A 1 92 ? 0.146 -3.973 -18.916 1.00 76.56 92 ALA A C 1
ATOM 709 O O . ALA A 1 92 ? 0.766 -3.642 -19.928 1.00 76.56 92 ALA A O 1
ATOM 710 N N . GLY A 1 93 ? 0.780 -4.399 -17.813 1.00 68.81 93 GLY A N 1
ATOM 711 C CA . GLY A 1 93 ? 2.240 -4.357 -17.651 1.00 68.81 93 GLY A CA 1
ATOM 712 C C . GLY A 1 93 ? 2.811 -2.929 -17.672 1.00 68.81 93 GLY A C 1
ATOM 713 O O . GLY A 1 93 ? 3.960 -2.721 -18.063 1.00 68.81 93 GLY A O 1
ATOM 714 N N . GLY A 1 94 ? 1.987 -1.936 -17.323 1.00 68.00 94 GLY A N 1
ATOM 715 C CA . GLY A 1 94 ? 2.291 -0.510 -17.438 1.00 68.00 94 GLY A CA 1
ATOM 716 C C . GLY A 1 94 ? 3.177 0.039 -16.315 1.00 68.00 94 GLY A C 1
ATOM 717 O O . GLY A 1 94 ? 3.529 -0.643 -15.353 1.00 68.00 94 GLY A O 1
ATOM 718 N N . ASN A 1 95 ? 3.538 1.321 -16.414 1.00 75.44 95 ASN A N 1
ATOM 719 C CA . ASN A 1 95 ? 4.308 2.005 -15.375 1.00 75.44 95 ASN A CA 1
ATOM 720 C C . ASN A 1 95 ? 3.378 2.489 -14.247 1.00 75.44 95 ASN A C 1
ATOM 722 O O . ASN A 1 95 ? 2.830 3.596 -14.323 1.00 75.44 95 ASN A O 1
ATOM 726 N N . LEU A 1 96 ? 3.249 1.676 -13.188 1.00 79.00 96 LEU A N 1
ATOM 727 C CA . LEU A 1 96 ? 2.441 1.992 -12.002 1.00 79.00 96 LEU A CA 1
ATOM 728 C C . LEU A 1 96 ? 2.766 3.374 -11.411 1.00 79.00 96 LEU A C 1
ATOM 730 O O . LEU A 1 96 ? 1.856 4.080 -10.978 1.00 79.00 96 LEU A O 1
ATOM 734 N N . ALA A 1 97 ? 4.033 3.799 -11.438 1.00 79.50 97 ALA A N 1
ATOM 735 C CA . ALA A 1 97 ? 4.456 5.050 -10.815 1.00 79.50 97 ALA A CA 1
ATOM 736 C C . ALA A 1 97 ? 3.761 6.271 -11.437 1.00 79.50 97 ALA A C 1
ATOM 738 O O . ALA A 1 97 ? 3.257 7.138 -10.728 1.00 79.50 97 ALA A O 1
ATOM 739 N N . ASN A 1 98 ? 3.661 6.317 -12.768 1.00 77.44 98 ASN A N 1
ATOM 740 C CA . ASN A 1 98 ? 3.037 7.443 -13.470 1.00 77.44 98 ASN A CA 1
ATOM 741 C C . ASN A 1 98 ? 1.533 7.549 -13.180 1.00 77.44 98 ASN A C 1
ATOM 743 O O . ASN A 1 98 ? 0.977 8.647 -13.148 1.00 77.44 98 ASN A O 1
ATOM 747 N N . LYS A 1 99 ? 0.851 6.418 -12.973 1.00 79.38 99 LYS A N 1
ATOM 748 C CA . LYS A 1 99 ? -0.582 6.426 -12.660 1.00 79.38 99 LYS A CA 1
ATOM 749 C C . LYS A 1 99 ? -0.859 6.725 -11.202 1.00 79.38 99 LYS A C 1
ATOM 751 O O . LYS A 1 99 ? -1.774 7.494 -10.929 1.00 79.38 99 LYS A O 1
ATOM 756 N N . PHE A 1 100 ? -0.037 6.227 -10.288 1.00 78.25 100 PHE A N 1
ATOM 757 C CA . PHE A 1 100 ? -0.137 6.591 -8.878 1.00 78.25 100 PHE A CA 1
ATOM 758 C C . PHE A 1 100 ? 0.019 8.102 -8.679 1.00 78.25 100 PHE A C 1
ATOM 760 O O . PHE A 1 100 ? -0.777 8.698 -7.957 1.00 78.25 100 PHE A O 1
ATOM 767 N N . GLN A 1 101 ? 0.944 8.739 -9.409 1.00 78.25 101 GLN A N 1
ATOM 768 C CA . GLN A 1 101 ? 1.067 10.199 -9.451 1.00 78.25 101 GLN A CA 1
ATOM 769 C C . GLN A 1 101 ? -0.251 10.881 -9.848 1.00 78.25 101 GLN A C 1
ATOM 771 O O . GLN A 1 101 ? -0.677 11.850 -9.218 1.00 78.25 101 GLN A O 1
ATOM 776 N N . PHE A 1 102 ? -0.896 10.391 -10.910 1.00 78.81 102 PHE A N 1
ATOM 777 C CA . PHE A 1 102 ? -2.161 10.942 -11.387 1.00 78.81 102 PHE A CA 1
ATOM 778 C C . PHE A 1 102 ? -3.276 10.773 -10.348 1.00 78.81 102 PHE A C 1
ATOM 780 O O . PHE A 1 102 ? -3.963 11.745 -10.035 1.00 78.81 102 PHE A O 1
ATOM 787 N N . VAL A 1 103 ? -3.422 9.581 -9.760 1.00 79.44 103 VAL A N 1
ATOM 788 C CA . VAL A 1 103 ? -4.441 9.317 -8.732 1.00 79.44 103 VAL A CA 1
ATOM 789 C C . VAL A 1 103 ? -4.207 10.193 -7.500 1.00 79.44 103 VAL A C 1
ATOM 791 O O . VAL A 1 103 ? -5.136 10.865 -7.054 1.00 79.44 103 VAL A O 1
ATOM 794 N N . ALA A 1 104 ? -2.965 10.300 -7.016 1.00 80.44 104 ALA A N 1
ATOM 795 C CA . ALA A 1 104 ? -2.607 11.165 -5.889 1.00 80.44 104 ALA A CA 1
ATOM 796 C C . ALA A 1 104 ? -2.983 12.640 -6.128 1.00 80.44 104 ALA A C 1
ATOM 798 O O . ALA A 1 104 ? -3.380 13.344 -5.199 1.00 80.44 104 ALA A O 1
ATOM 799 N N . GLN A 1 105 ? -2.911 13.115 -7.377 1.00 80.06 105 GLN A N 1
ATOM 800 C CA . GLN A 1 105 ? -3.314 14.476 -7.750 1.00 80.06 105 GLN A CA 1
ATOM 801 C C . GLN A 1 105 ? -4.831 14.658 -7.892 1.00 80.06 105 GLN A C 1
ATOM 803 O O . GLN A 1 105 ? -5.330 15.778 -7.731 1.00 80.06 105 GLN A O 1
ATOM 808 N N . VAL A 1 106 ? -5.562 13.600 -8.248 1.00 76.69 106 VAL A N 1
ATOM 809 C CA . VAL A 1 106 ? -7.002 13.660 -8.527 1.00 76.69 106 VAL A CA 1
ATOM 810 C C . VAL A 1 106 ? -7.841 13.428 -7.271 1.00 76.69 106 VAL A C 1
ATOM 812 O O . VAL A 1 106 ? -8.807 14.166 -7.079 1.00 76.69 106 VAL A O 1
ATOM 815 N N . LEU A 1 107 ? -7.471 12.501 -6.378 1.00 80.81 107 LEU A N 1
ATOM 816 C CA . LEU A 1 107 ? -8.269 12.193 -5.176 1.00 80.81 107 LEU A CA 1
ATOM 817 C C . LEU A 1 107 ? -8.589 13.431 -4.313 1.00 80.81 107 LEU A C 1
ATOM 819 O O . LEU A 1 107 ? -9.762 13.659 -4.003 1.00 80.81 107 LEU A O 1
ATOM 823 N N . PRO A 1 108 ? -7.627 14.326 -3.994 1.00 75.94 108 PRO A N 1
ATOM 824 C CA . PRO A 1 108 ? -7.933 15.533 -3.226 1.00 75.94 108 PRO A CA 1
ATOM 825 C C . PRO A 1 108 ? -8.858 16.512 -3.961 1.00 75.94 108 PRO A C 1
ATOM 827 O O . PRO A 1 108 ? -9.483 17.357 -3.321 1.00 75.94 108 PRO A O 1
ATOM 830 N N . LYS A 1 109 ? -8.921 16.452 -5.300 1.00 68.31 109 LYS A N 1
ATOM 831 C CA . LYS A 1 109 ? -9.825 17.289 -6.101 1.00 68.31 109 LYS A CA 1
ATOM 832 C C . LYS A 1 109 ? -11.253 16.765 -6.027 1.00 68.31 109 LYS A C 1
ATOM 834 O O . LYS A 1 109 ? -12.149 17.581 -5.863 1.00 68.31 109 LYS A O 1
ATOM 839 N N . LEU A 1 110 ? -11.458 15.447 -6.068 1.00 65.06 110 LEU A N 1
ATOM 840 C CA . LEU A 1 110 ? -12.791 14.834 -5.984 1.00 65.06 110 LEU A CA 1
ATOM 841 C C . LEU A 1 110 ? -13.499 15.165 -4.661 1.00 65.06 110 LEU A C 1
ATOM 843 O O . LEU A 1 110 ? -14.683 15.484 -4.670 1.00 65.06 110 LEU A O 1
ATOM 847 N N . LYS A 1 111 ? -12.759 15.222 -3.543 1.00 60.41 111 LYS A N 1
ATOM 848 C CA . LYS A 1 111 ? -13.295 15.636 -2.230 1.00 60.41 111 LYS A CA 1
ATOM 849 C C . LYS A 1 111 ? -13.785 17.088 -2.158 1.00 60.41 111 LYS A C 1
ATOM 851 O O . LYS A 1 111 ? -14.470 17.436 -1.207 1.00 60.41 111 LYS A O 1
ATOM 856 N N . ARG A 1 112 ? -13.401 17.954 -3.104 1.00 56.34 112 ARG A N 1
ATOM 857 C CA . ARG A 1 112 ? -13.741 19.391 -3.098 1.00 56.34 112 ARG A CA 1
ATOM 858 C C . ARG A 1 112 ? -14.937 19.747 -3.984 1.00 56.34 112 ARG A C 1
ATOM 860 O O . ARG A 1 112 ? -15.308 20.915 -4.026 1.00 56.34 112 ARG A O 1
ATOM 867 N N . VAL A 1 113 ? -15.500 18.778 -4.708 1.00 50.22 113 VAL A N 1
ATOM 868 C CA . VAL A 1 113 ? -16.623 18.992 -5.645 1.00 50.22 113 VAL A CA 1
ATOM 869 C C . VAL A 1 113 ? -17.956 18.452 -5.098 1.00 50.22 113 VAL A C 1
ATOM 871 O O . VAL A 1 113 ? -18.942 18.435 -5.827 1.00 50.22 113 VAL A O 1
ATOM 874 N N . GLY A 1 114 ? -17.993 18.013 -3.837 1.00 44.47 114 GLY A N 1
ATOM 875 C CA . GLY A 1 114 ? -19.190 17.515 -3.148 1.00 44.47 114 GLY A CA 1
ATOM 876 C C . GLY A 1 114 ? -19.574 18.380 -1.961 1.00 44.47 114 GLY A C 1
ATOM 877 O O . GLY A 1 114 ? -18.644 18.872 -1.283 1.00 44.47 114 GLY A O 1
#

Sequence (114 aa):
MNEQTHAQLVANQIPEFLHLMEVSLRSGYNVSQCLEIAVKDMSGPMTTEVQLVLAEAKAGVPLLQAFDNWLSRCPSLDLDLTVATIHEQMEAGGNLANKFQFVAQVLPKLKRVG

pLDDT: mean 88.36, std 11.69, range [44.47, 98.0]

Radius of gyration: 13.43 Å; chains: 1; bounding box: 32×36×37 Å

Secondary structure (DSSP, 8-state):
-----HHHHHHHHHHHHHHHHHHHHHTT--HHHHHHHHHHH--SHHHHHHHHHHHHHHTT--HHHHHHHHHHHS--HHHHHHHHHHHHHHHHT--HHHHHHHHHHHHHHHTT--

Foldseek 3Di:
DDDDDLLRQLLVCLLVLLLQLLVCLVVVDDNLVSLVVCLVVDDDSNNVLSVQLNVCVVVVNPSLVSLVVSCVVRPDPLSVVVSVLVVVCVVVVHRSSVVSVVSSVCSVVVVVVD